Protein AF-A0A2N8LDY4-F1 (afdb_monomer_lite)

pLDDT: mean 73.06, std 9.79, range [47.81, 89.75]

Structure (mmCIF, N/CA/C/O backbone):
data_AF-A0A2N8LDY4-F1
#
_entry.id   AF-A0A2N8LDY4-F1
#
loop_
_atom_site.group_PDB
_atom_site.id
_atom_site.type_symbol
_atom_site.label_atom_id
_atom_site.label_alt_id
_atom_site.label_comp_id
_atom_site.label_asym_id
_atom_site.label_entity_id
_atom_site.label_seq_id
_atom_site.pdbx_PDB_ins_code
_atom_site.Cartn_x
_atom_site.Cartn_y
_atom_site.Cartn_z
_atom_site.occupancy
_atom_site.B_iso_or_equiv
_atom_site.auth_seq_id
_atom_site.auth_comp_id
_atom_site.auth_asym_id
_atom_site.auth_atom_id
_atom_site.pdbx_PDB_model_num
ATOM 1 N N . MET A 1 1 ? -6.573 -12.716 5.621 1.00 52.84 1 MET A N 1
ATOM 2 C CA . MET A 1 1 ? -7.719 -12.191 4.839 1.00 52.84 1 MET A CA 1
ATOM 3 C C . MET A 1 1 ? -8.103 -13.193 3.757 1.00 52.84 1 MET A C 1
ATOM 5 O O . MET A 1 1 ? -7.219 -13.572 2.995 1.00 52.84 1 MET A O 1
ATOM 9 N N . LYS A 1 2 ? -9.384 -13.579 3.637 1.00 53.88 2 LYS A N 1
ATOM 10 C CA . LYS A 1 2 ? -9.879 -14.455 2.546 1.00 53.88 2 LYS A CA 1
ATOM 11 C C . LYS A 1 2 ? -9.610 -13.890 1.134 1.00 53.88 2 LYS A C 1
ATOM 13 O O . LYS A 1 2 ? -9.508 -14.658 0.188 1.00 53.88 2 LYS A O 1
ATOM 18 N N . ASN A 1 3 ? -9.398 -12.574 1.006 1.00 62.91 3 ASN A N 1
ATOM 19 C CA . ASN A 1 3 ? -9.198 -11.884 -0.277 1.00 62.91 3 ASN A CA 1
ATOM 20 C C . ASN A 1 3 ? -7.736 -11.504 -0.595 1.00 62.91 3 ASN A C 1
ATOM 22 O O . ASN A 1 3 ? -7.489 -10.897 -1.632 1.00 62.91 3 ASN A O 1
ATOM 26 N N . ARG A 1 4 ? -6.752 -11.879 0.243 1.00 65.69 4 ARG A N 1
ATOM 27 C CA . ARG A 1 4 ? -5.324 -11.530 0.046 1.00 65.69 4 ARG A CA 1
ATOM 28 C C . ARG A 1 4 ? -4.807 -11.941 -1.334 1.00 65.69 4 ARG A C 1
ATOM 30 O O . ARG A 1 4 ? -4.294 -11.111 -2.074 1.00 65.69 4 ARG A O 1
ATOM 37 N N . ASN A 1 5 ? -4.989 -13.210 -1.686 1.00 69.12 5 ASN A N 1
ATOM 38 C CA . ASN A 1 5 ? -4.496 -13.743 -2.955 1.00 69.12 5 ASN A CA 1
ATOM 39 C C . ASN A 1 5 ? -5.272 -13.177 -4.151 1.00 69.12 5 ASN A C 1
ATOM 41 O O . ASN A 1 5 ? -4.693 -13.018 -5.217 1.00 69.12 5 ASN A O 1
ATOM 45 N N . LYS A 1 6 ? -6.551 -12.809 -3.975 1.00 70.38 6 LYS A N 1
ATOM 46 C CA . LYS A 1 6 ? -7.321 -12.119 -5.019 1.00 70.38 6 LYS A CA 1
ATOM 47 C C . LYS A 1 6 ? -6.723 -10.747 -5.324 1.00 70.38 6 LYS A C 1
ATOM 49 O O . LYS A 1 6 ? -6.458 -10.476 -6.484 1.00 70.38 6 LYS A O 1
ATOM 54 N N . ILE A 1 7 ? -6.438 -9.933 -4.303 1.00 67.88 7 ILE A N 1
ATOM 55 C CA . ILE A 1 7 ? -5.854 -8.592 -4.486 1.00 67.88 7 ILE A CA 1
ATOM 56 C C . ILE A 1 7 ? -4.476 -8.681 -5.153 1.00 67.88 7 ILE A C 1
ATOM 58 O O . ILE A 1 7 ? -4.234 -7.980 -6.129 1.00 67.88 7 ILE A O 1
ATOM 62 N N . ILE A 1 8 ? -3.599 -9.578 -4.687 1.00 69.75 8 ILE A N 1
ATOM 63 C CA . ILE A 1 8 ? -2.269 -9.775 -5.295 1.00 69.75 8 ILE A CA 1
ATOM 64 C C . ILE A 1 8 ? -2.402 -10.208 -6.761 1.00 69.75 8 ILE A C 1
ATOM 66 O O . ILE A 1 8 ? -1.724 -9.656 -7.624 1.00 69.75 8 ILE A O 1
ATOM 70 N N . ASN A 1 9 ? -3.293 -11.159 -7.055 1.00 73.44 9 ASN A N 1
ATOM 71 C CA . ASN A 1 9 ? -3.494 -11.647 -8.418 1.00 73.44 9 ASN A CA 1
ATOM 72 C C . ASN A 1 9 ? -4.103 -10.581 -9.337 1.00 73.44 9 ASN A C 1
ATOM 74 O O . ASN A 1 9 ? -3.723 -10.510 -10.501 1.00 73.44 9 ASN A O 1
ATOM 78 N N . LEU A 1 10 ? -5.010 -9.739 -8.834 1.00 71.69 10 LEU A N 1
ATOM 79 C CA . LEU A 1 10 ? -5.578 -8.620 -9.590 1.00 71.69 10 LEU A CA 1
ATOM 80 C C . LEU A 1 10 ? -4.544 -7.541 -9.873 1.00 71.69 10 LEU A C 1
ATOM 82 O O . LEU A 1 10 ? -4.398 -7.147 -11.022 1.00 71.69 10 LEU A O 1
ATOM 86 N N . VAL A 1 11 ? -3.760 -7.130 -8.875 1.00 67.81 11 VAL A N 1
ATOM 87 C CA . VAL A 1 11 ? -2.641 -6.203 -9.098 1.00 67.81 11 VAL A CA 1
ATOM 88 C C . VAL A 1 11 ? -1.657 -6.795 -10.112 1.00 67.81 11 VAL A C 1
ATOM 90 O O . VAL A 1 11 ? -1.235 -6.112 -11.041 1.00 67.81 11 VAL A O 1
ATOM 93 N N . GLY A 1 12 ? -1.344 -8.087 -9.995 1.00 71.00 12 GLY A N 1
ATOM 94 C CA . GLY A 1 12 ? -0.457 -8.782 -10.928 1.00 71.00 12 GLY A CA 1
ATOM 95 C C . GLY A 1 12 ? -0.981 -8.825 -12.357 1.00 71.00 12 GLY A C 1
ATOM 96 O O . GLY A 1 12 ? -0.198 -8.686 -13.293 1.00 71.00 12 GLY A O 1
ATOM 97 N N . ARG A 1 13 ? -2.296 -8.992 -12.520 1.00 72.56 13 ARG A N 1
ATOM 98 C CA . ARG A 1 13 ? -2.955 -9.091 -13.824 1.00 72.56 13 ARG A CA 1
ATOM 99 C C . ARG A 1 13 ? -3.224 -7.730 -14.467 1.00 72.56 13 ARG A C 1
ATOM 101 O O . ARG A 1 13 ? -3.113 -7.625 -15.682 1.00 72.56 13 ARG A O 1
ATOM 108 N N . SER A 1 14 ? -3.580 -6.721 -13.676 1.00 66.88 14 SER A N 1
ATOM 109 C CA . SER A 1 14 ? -3.984 -5.397 -14.168 1.00 66.88 14 SER A CA 1
ATOM 110 C C . SER A 1 14 ? -2.827 -4.401 -14.254 1.00 66.88 14 SER A C 1
ATOM 112 O O . SER A 1 14 ? -2.888 -3.480 -15.059 1.00 66.88 14 SER A O 1
ATOM 114 N N . ILE A 1 15 ? -1.790 -4.555 -13.424 1.00 69.88 15 ILE A N 1
ATOM 115 C CA . ILE A 1 15 ? -0.697 -3.574 -13.288 1.00 69.88 15 ILE A CA 1
ATOM 116 C C . ILE A 1 15 ? 0.656 -4.209 -13.604 1.00 69.88 15 ILE A C 1
ATOM 118 O O . ILE A 1 15 ? 1.480 -3.603 -14.283 1.00 69.88 15 ILE A O 1
ATOM 122 N N . GLY A 1 16 ? 0.886 -5.437 -13.140 1.00 71.88 16 GLY A N 1
ATOM 123 C CA . GLY A 1 16 ? 2.086 -6.202 -13.465 1.00 71.88 16 GLY A CA 1
ATOM 124 C C . GLY A 1 16 ? 2.718 -6.893 -12.262 1.00 71.88 16 GLY A C 1
ATOM 125 O O . GLY A 1 16 ? 2.362 -6.674 -11.100 1.00 71.88 16 GLY A O 1
ATOM 126 N N . LYS A 1 17 ? 3.686 -7.763 -12.553 1.00 74.12 17 LYS A N 1
ATOM 127 C CA . LYS A 1 17 ? 4.282 -8.681 -11.573 1.00 74.12 17 LYS A CA 1
ATOM 128 C C . LYS A 1 17 ? 5.029 -7.950 -10.448 1.00 74.12 17 LYS A C 1
ATOM 130 O O . LYS A 1 17 ? 4.871 -8.323 -9.289 1.00 74.12 17 LYS A O 1
ATOM 135 N N . ASP A 1 18 ? 5.745 -6.871 -10.758 1.00 71.12 18 ASP A N 1
ATOM 136 C CA . ASP A 1 18 ? 6.493 -6.080 -9.764 1.00 71.12 18 ASP A CA 1
ATOM 137 C C . ASP A 1 18 ? 5.570 -5.334 -8.793 1.00 71.12 18 ASP A C 1
ATOM 139 O O . ASP A 1 18 ? 5.847 -5.225 -7.592 1.00 71.12 18 ASP A O 1
ATOM 143 N N . ALA A 1 19 ? 4.413 -4.890 -9.292 1.00 67.62 19 ALA A N 1
ATOM 144 C CA . ALA A 1 19 ? 3.374 -4.295 -8.469 1.00 67.62 19 ALA A CA 1
ATOM 145 C C . ALA A 1 19 ? 2.753 -5.331 -7.527 1.00 67.62 19 ALA A C 1
ATOM 147 O O . ALA A 1 19 ? 2.558 -5.050 -6.344 1.00 67.62 19 ALA A O 1
ATOM 148 N N . ALA A 1 20 ? 2.514 -6.553 -8.009 1.00 72.75 20 ALA A N 1
ATOM 149 C CA . ALA A 1 20 ? 2.001 -7.643 -7.181 1.00 72.75 20 ALA A CA 1
ATOM 150 C C . ALA A 1 20 ? 2.976 -8.057 -6.076 1.00 72.75 20 ALA A C 1
ATOM 152 O O . ALA A 1 20 ? 2.544 -8.313 -4.952 1.00 72.75 20 ALA A O 1
ATOM 153 N N . VAL A 1 21 ? 4.280 -8.092 -6.368 1.00 77.62 21 VAL A N 1
ATOM 154 C CA . VAL A 1 21 ? 5.3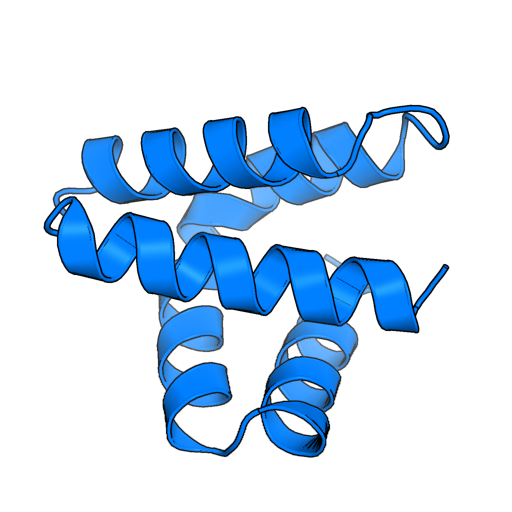24 -8.377 -5.371 1.00 77.62 21 VAL A CA 1
ATOM 155 C C . VAL A 1 21 ? 5.354 -7.279 -4.306 1.00 77.62 21 VAL A C 1
ATOM 157 O O . VAL A 1 21 ? 5.286 -7.579 -3.113 1.00 77.62 21 VAL A O 1
ATOM 160 N N . SER A 1 22 ? 5.361 -6.011 -4.728 1.00 72.94 22 SER A N 1
ATOM 161 C CA . SER A 1 22 ? 5.362 -4.856 -3.818 1.00 72.94 22 SER A CA 1
ATOM 162 C C . SER A 1 22 ? 4.106 -4.809 -2.938 1.00 72.94 22 SER A C 1
ATOM 164 O O . SER A 1 22 ? 4.195 -4.619 -1.724 1.00 72.94 22 SER A O 1
ATOM 166 N N . VAL A 1 23 ? 2.928 -5.054 -3.524 1.00 72.69 23 VAL A N 1
ATOM 167 C CA . VAL A 1 23 ? 1.653 -5.154 -2.794 1.00 72.69 23 VAL A CA 1
ATOM 168 C C . VAL A 1 23 ? 1.643 -6.366 -1.864 1.00 72.69 23 VAL A C 1
ATOM 170 O O . VAL A 1 23 ? 1.173 -6.257 -0.736 1.00 72.69 23 VAL A O 1
ATOM 173 N N . GLY A 1 24 ? 2.195 -7.503 -2.289 1.00 76.00 24 GLY A N 1
ATOM 174 C CA . GLY A 1 24 ? 2.321 -8.712 -1.475 1.00 76.00 24 GLY A CA 1
ATOM 175 C C . GLY A 1 24 ? 3.174 -8.506 -0.221 1.00 76.00 24 GLY A C 1
ATOM 176 O O . GLY A 1 24 ? 2.793 -8.988 0.851 1.00 76.00 24 GLY A O 1
ATOM 177 N N . ALA A 1 25 ? 4.269 -7.749 -0.342 1.00 79.25 25 ALA A N 1
ATOM 178 C CA . ALA A 1 25 ? 5.132 -7.352 0.772 1.00 79.25 25 ALA A CA 1
ATOM 179 C C . ALA A 1 25 ? 4.436 -6.353 1.713 1.00 79.25 25 ALA A C 1
ATOM 181 O O . ALA A 1 25 ? 4.470 -6.509 2.932 1.00 79.25 25 ALA A O 1
ATOM 182 N N . ALA A 1 26 ? 3.726 -5.376 1.146 1.00 76.25 26 ALA A N 1
ATOM 183 C CA . ALA A 1 26 ? 2.929 -4.397 1.883 1.00 76.25 26 ALA A CA 1
ATOM 184 C C . ALA A 1 26 ? 1.684 -4.992 2.565 1.00 76.25 26 ALA A C 1
ATOM 186 O O . ALA A 1 26 ? 1.118 -4.378 3.472 1.00 76.25 26 ALA A O 1
ATOM 187 N N . LEU A 1 27 ? 1.228 -6.174 2.135 1.00 75.12 27 LEU A N 1
ATOM 188 C CA . LEU A 1 27 ? -0.119 -6.654 2.433 1.00 75.12 27 LEU A CA 1
ATOM 189 C C . LEU A 1 27 ? -0.377 -6.904 3.916 1.00 75.12 27 LEU A C 1
ATOM 191 O O . LEU A 1 27 ? -1.501 -6.713 4.373 1.00 75.12 27 LEU A O 1
ATOM 195 N N . ASN A 1 28 ? 0.642 -7.309 4.672 1.00 76.50 28 ASN A N 1
ATOM 196 C CA . ASN A 1 28 ? 0.518 -7.485 6.119 1.00 76.50 28 ASN A CA 1
ATOM 197 C C . ASN A 1 28 ? 0.287 -6.141 6.822 1.00 76.50 28 ASN A C 1
ATOM 199 O O . ASN A 1 28 ? -0.577 -6.049 7.689 1.00 76.50 28 ASN A O 1
ATOM 203 N N . THR A 1 29 ? 0.980 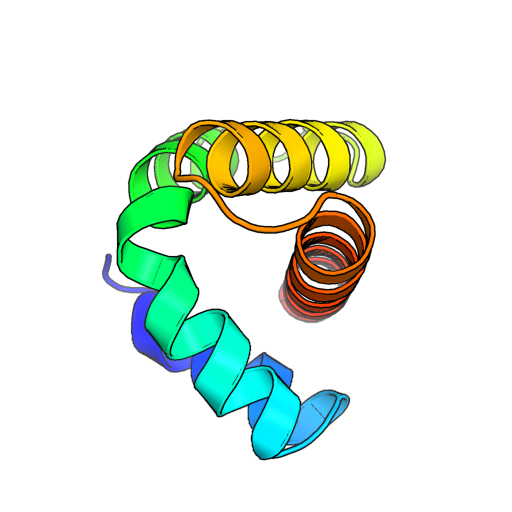-5.091 6.378 1.00 78.38 29 THR A N 1
ATOM 204 C CA . THR A 1 29 ? 0.839 -3.722 6.888 1.00 78.38 29 THR A CA 1
ATOM 205 C C . THR A 1 29 ? -0.526 -3.123 6.555 1.00 78.38 29 THR A C 1
ATOM 207 O O . THR A 1 29 ? -1.138 -2.468 7.394 1.00 78.38 29 THR A O 1
ATOM 210 N N . ILE A 1 30 ? -1.036 -3.362 5.343 1.00 74.50 30 ILE A N 1
ATOM 211 C CA . ILE A 1 30 ? -2.293 -2.754 4.869 1.00 74.50 30 ILE A CA 1
ATOM 212 C C . ILE A 1 30 ? -3.524 -3.630 5.146 1.00 74.50 30 ILE A C 1
ATOM 214 O O . ILE A 1 30 ? -4.647 -3.149 5.028 1.00 74.50 30 ILE A O 1
ATOM 218 N N . SER A 1 31 ? -3.350 -4.893 5.556 1.00 75.06 31 SER A N 1
ATOM 219 C CA . SER A 1 31 ? -4.451 -5.810 5.902 1.00 75.06 31 SER A CA 1
ATOM 220 C C . SER A 1 31 ? -5.437 -5.246 6.935 1.00 75.06 31 SER A C 1
ATOM 222 O O . SER A 1 31 ? -6.639 -5.417 6.732 1.00 75.06 31 SER A O 1
ATOM 224 N N . PRO A 1 32 ? -5.009 -4.565 8.020 1.00 76.25 32 PRO A N 1
ATOM 225 C CA . PRO A 1 32 ? -5.933 -3.957 8.978 1.00 76.25 32 PRO A CA 1
ATOM 226 C C . PRO A 1 32 ? -6.782 -2.855 8.342 1.00 76.25 32 PRO A C 1
ATOM 228 O O . PRO A 1 32 ? -7.972 -2.752 8.632 1.00 76.25 32 PRO A O 1
ATOM 231 N N . VAL A 1 33 ? -6.178 -2.060 7.453 1.00 74.31 33 VAL A N 1
ATOM 232 C CA . VAL A 1 33 ? -6.867 -1.007 6.699 1.00 74.31 33 VAL A CA 1
ATOM 233 C C . VAL A 1 33 ? -7.873 -1.649 5.750 1.00 74.31 33 VAL A C 1
ATOM 235 O O . VAL A 1 33 ? -9.059 -1.374 5.850 1.00 74.31 33 VAL A O 1
ATOM 238 N N . LEU A 1 34 ? -7.447 -2.598 4.917 1.00 70.75 34 LEU A N 1
ATOM 239 C CA . LEU A 1 34 ? -8.326 -3.286 3.969 1.00 70.75 34 LEU A CA 1
ATOM 240 C C . LEU A 1 34 ? -9.470 -4.052 4.645 1.00 70.75 34 LEU A C 1
ATOM 242 O O . LEU A 1 34 ? -10.583 -4.043 4.134 1.00 70.75 34 LEU A O 1
ATOM 246 N N . ASN A 1 35 ? -9.236 -4.689 5.796 1.00 71.69 35 ASN A N 1
ATOM 247 C CA . AS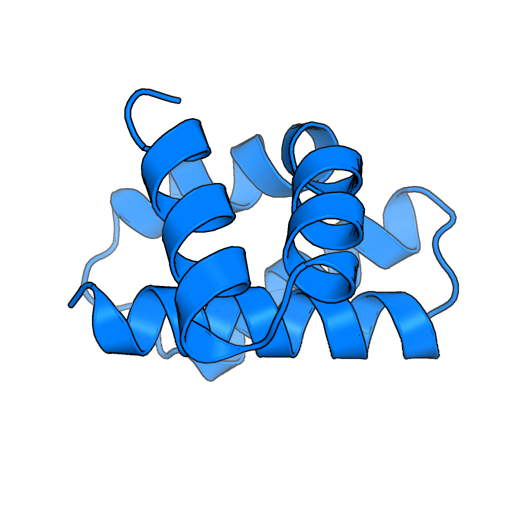N A 1 35 ? -10.302 -5.347 6.557 1.00 71.69 35 ASN A CA 1
ATOM 248 C C . ASN A 1 35 ? -11.329 -4.348 7.085 1.00 71.69 35 ASN A C 1
ATOM 250 O O . ASN A 1 35 ? -12.518 -4.645 7.037 1.00 71.69 35 ASN A O 1
ATOM 254 N N . LYS A 1 36 ? -10.884 -3.178 7.564 1.00 66.19 36 LYS A N 1
ATOM 255 C CA . LYS A 1 36 ? -11.802 -2.103 7.948 1.00 66.19 36 LYS A CA 1
ATOM 256 C C . LYS A 1 36 ? -12.577 -1.613 6.733 1.00 66.19 36 LYS A C 1
ATOM 258 O O . LYS A 1 36 ? -13.777 -1.447 6.840 1.00 66.19 36 LYS A O 1
ATOM 263 N N . LEU A 1 37 ? -11.933 -1.444 5.582 1.00 62.72 37 LEU A N 1
ATOM 264 C CA . LEU A 1 37 ? -12.567 -0.938 4.362 1.00 62.72 37 LEU A CA 1
ATOM 265 C C . LEU A 1 37 ? -13.589 -1.908 3.749 1.00 62.72 37 LEU A C 1
ATOM 267 O O . LEU A 1 37 ? -14.633 -1.462 3.294 1.00 62.72 37 LEU A O 1
ATOM 271 N N . LEU A 1 38 ? -13.342 -3.224 3.785 1.00 56.62 38 LEU A N 1
ATOM 272 C CA . LEU A 1 38 ? -14.271 -4.243 3.264 1.00 56.62 38 LEU A CA 1
ATOM 273 C C . LEU A 1 38 ? -15.639 -4.244 3.968 1.00 56.62 38 LEU A C 1
ATOM 275 O O . LEU A 1 38 ? -16.605 -4.757 3.410 1.00 56.62 38 LEU A O 1
ATOM 279 N N . THR A 1 39 ? -15.724 -3.688 5.178 1.00 54.09 39 THR A N 1
ATOM 280 C CA . THR A 1 39 ? -16.980 -3.532 5.926 1.00 54.09 39 THR A CA 1
ATOM 281 C C . THR A 1 39 ? -17.769 -2.264 5.586 1.00 54.09 39 THR A C 1
ATOM 283 O O . THR A 1 39 ? -18.927 -2.182 5.977 1.00 54.09 39 THR A O 1
ATOM 286 N N . TRP A 1 40 ? -17.204 -1.308 4.837 1.00 47.81 40 TRP A N 1
ATOM 287 C CA . TRP A 1 40 ? -17.886 -0.063 4.456 1.00 47.81 40 TRP A CA 1
ATOM 288 C C . TRP A 1 40 ? -17.906 0.057 2.931 1.00 47.81 40 TRP A C 1
ATOM 290 O O . TRP A 1 40 ? -16.999 0.636 2.335 1.00 47.81 40 TRP A O 1
ATOM 300 N N . GLN A 1 41 ? -18.943 -0.502 2.300 1.00 47.91 41 GLN A N 1
ATOM 301 C CA . GLN A 1 41 ? -19.153 -0.456 0.842 1.00 47.91 41 GLN A CA 1
ATOM 302 C C . GLN A 1 41 ? -19.235 0.974 0.262 1.00 47.91 41 GLN A C 1
ATOM 304 O O . GLN A 1 41 ? -19.151 1.129 -0.949 1.00 47.91 41 GLN A O 1
ATOM 309 N N . ASP A 1 42 ? -19.299 2.010 1.106 1.00 52.72 42 ASP A N 1
ATOM 310 C CA . ASP A 1 42 ? -19.434 3.419 0.710 1.00 52.72 42 ASP A CA 1
ATOM 311 C C . ASP A 1 42 ? -18.155 4.264 0.847 1.00 52.72 42 ASP A C 1
ATOM 313 O O . ASP A 1 42 ? -18.180 5.483 0.653 1.00 52.72 42 ASP A O 1
ATOM 317 N N . LEU A 1 43 ? -17.010 3.676 1.215 1.00 58.56 43 LEU A N 1
ATOM 318 C CA . LEU A 1 43 ? -15.789 4.474 1.353 1.00 58.56 43 LEU A CA 1
ATOM 319 C C . LEU A 1 43 ? -15.248 4.887 -0.019 1.00 58.56 43 LEU A C 1
ATOM 321 O O . LEU A 1 43 ? -14.695 4.077 -0.759 1.00 58.56 43 LEU A O 1
ATOM 325 N N . ALA A 1 44 ? -15.350 6.187 -0.314 1.00 66.69 44 ALA A N 1
ATOM 326 C CA . ALA A 1 44 ? -14.776 6.800 -1.505 1.00 66.69 44 ALA A CA 1
ATOM 327 C C . ALA A 1 44 ? -13.316 6.354 -1.708 1.00 66.69 44 ALA A C 1
ATOM 329 O O . ALA A 1 44 ? -12.482 6.461 -0.802 1.00 66.69 44 ALA A O 1
ATOM 330 N N . TYR A 1 45 ? -12.992 5.895 -2.919 1.00 64.25 45 TYR A N 1
ATOM 331 C CA . TYR A 1 45 ? -11.687 5.334 -3.289 1.00 64.25 45 TYR A CA 1
ATOM 332 C C . TYR A 1 45 ? -10.481 6.231 -2.932 1.00 64.25 45 TYR A C 1
ATOM 334 O O . TYR A 1 45 ? -9.387 5.733 -2.656 1.00 64.25 45 TYR A O 1
ATOM 342 N N . GLY A 1 46 ? -10.675 7.553 -2.863 1.00 64.56 46 GLY A N 1
ATOM 343 C CA . GLY A 1 46 ? -9.658 8.502 -2.391 1.00 64.56 46 GLY A CA 1
ATOM 344 C C . GLY A 1 46 ? -9.300 8.341 -0.906 1.00 64.56 46 GLY A C 1
ATOM 345 O O . GLY A 1 46 ? -8.124 8.395 -0.544 1.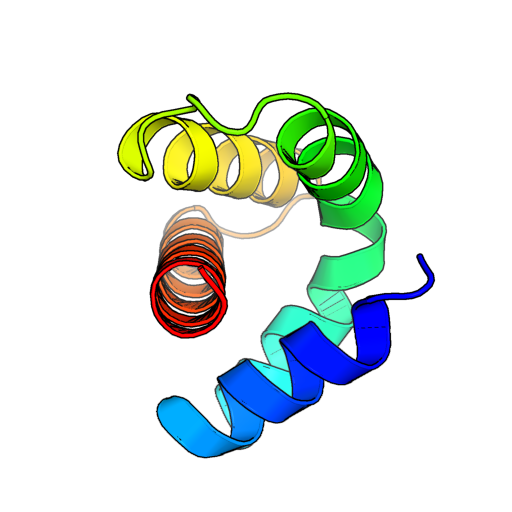00 64.56 46 GLY A O 1
ATOM 346 N N . THR A 1 47 ? -10.282 8.058 -0.046 1.00 74.50 47 THR A N 1
ATOM 347 C CA . THR A 1 47 ? -10.067 7.807 1.389 1.00 74.50 47 THR A CA 1
ATOM 348 C C . THR A 1 47 ? -9.300 6.505 1.607 1.00 74.50 47 THR A C 1
ATOM 350 O O . THR A 1 47 ? -8.395 6.446 2.441 1.00 74.50 47 THR A O 1
ATOM 353 N N . VAL A 1 48 ? -9.598 5.480 0.802 1.00 72.50 48 VAL A N 1
ATOM 354 C CA . VAL A 1 48 ? -8.878 4.197 0.792 1.00 72.50 48 VAL A CA 1
ATOM 355 C C . VAL A 1 48 ? -7.402 4.402 0.461 1.00 72.50 48 VAL A C 1
ATOM 357 O O . VAL A 1 48 ? -6.523 3.966 1.209 1.00 72.50 48 VAL A O 1
ATOM 360 N N . GLN A 1 49 ? -7.122 5.121 -0.627 1.00 80.69 49 GLN A N 1
ATOM 361 C CA . GLN A 1 49 ? -5.757 5.427 -1.045 1.00 80.69 49 GLN A CA 1
ATOM 362 C C . GLN A 1 49 ? -4.997 6.205 0.044 1.00 80.69 49 GLN A C 1
ATOM 364 O O . GLN A 1 49 ? -3.841 5.885 0.331 1.00 80.69 49 GLN A O 1
ATOM 369 N N . GLY A 1 50 ? -5.641 7.180 0.695 1.00 83.06 50 GLY A N 1
ATOM 370 C CA . GLY A 1 50 ? -5.045 7.950 1.792 1.00 83.06 50 GLY A CA 1
ATOM 371 C C . GLY A 1 50 ? -4.686 7.092 3.010 1.00 83.06 50 GLY A C 1
ATOM 372 O O . GLY A 1 50 ? -3.567 7.173 3.519 1.00 83.06 50 GLY A O 1
ATOM 373 N N . GLN A 1 51 ? -5.591 6.211 3.446 1.00 82.88 51 GLN A N 1
ATOM 374 C CA . GLN A 1 51 ? -5.345 5.331 4.594 1.00 82.88 51 GLN A CA 1
ATOM 375 C C . GLN A 1 51 ? -4.244 4.299 4.319 1.00 82.88 51 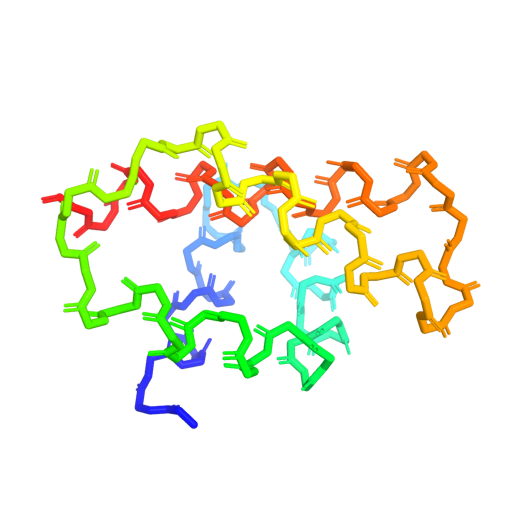GLN A C 1
ATOM 377 O O . GLN A 1 51 ? -3.397 4.061 5.181 1.00 82.88 51 GLN A O 1
ATOM 382 N N . ILE A 1 52 ? -4.216 3.722 3.113 1.00 82.69 52 ILE A N 1
ATOM 383 C CA . ILE A 1 52 ? -3.156 2.792 2.699 1.00 82.69 52 ILE A CA 1
ATOM 384 C C . ILE A 1 52 ? -1.809 3.518 2.629 1.00 82.69 52 ILE A C 1
ATOM 386 O O . ILE A 1 52 ? -0.816 3.011 3.148 1.00 82.69 52 ILE A O 1
ATOM 390 N N . THR A 1 53 ? -1.779 4.724 2.053 1.00 87.50 53 THR A N 1
ATOM 391 C CA . THR A 1 53 ? -0.561 5.548 1.977 1.00 87.50 53 THR A CA 1
ATOM 392 C C 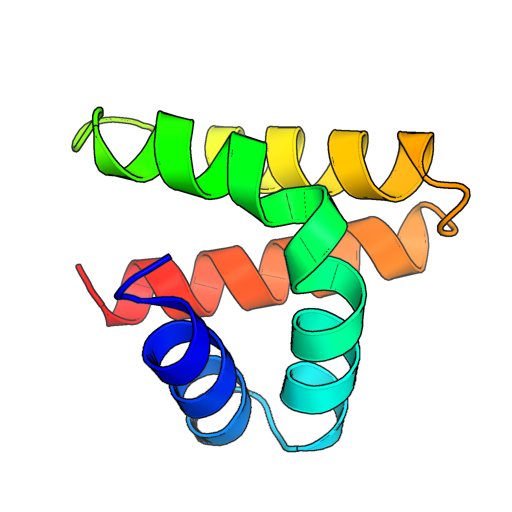. THR A 1 53 ? 0.001 5.817 3.373 1.00 87.50 53 THR A C 1
ATOM 394 O O . THR A 1 53 ? 1.182 5.577 3.613 1.00 87.50 53 THR A O 1
ATOM 397 N N . ASN A 1 54 ? -0.844 6.252 4.312 1.00 86.56 54 ASN A N 1
ATOM 398 C CA . ASN A 1 54 ? -0.420 6.548 5.681 1.00 86.56 54 ASN A CA 1
ATOM 399 C C . ASN A 1 54 ? 0.081 5.300 6.419 1.00 86.56 54 ASN A C 1
ATOM 401 O O . ASN A 1 54 ? 1.103 5.364 7.095 1.00 86.56 54 ASN A O 1
ATOM 405 N N . ALA A 1 55 ? -0.588 4.153 6.264 1.00 82.69 55 ALA A N 1
ATOM 406 C CA . ALA A 1 55 ? -0.147 2.900 6.880 1.00 82.69 55 ALA A CA 1
ATOM 407 C C . ALA A 1 55 ? 1.240 2.462 6.381 1.00 82.69 55 ALA A C 1
ATOM 409 O O . ALA A 1 55 ? 2.071 2.011 7.169 1.00 82.69 55 ALA A O 1
ATOM 410 N N . LEU A 1 56 ? 1.511 2.636 5.086 1.00 83.31 56 LEU A N 1
ATOM 411 C CA . LEU A 1 56 ? 2.807 2.314 4.494 1.00 83.31 56 LEU A CA 1
ATOM 412 C C . LEU A 1 56 ? 3.903 3.274 4.962 1.00 83.31 56 LEU A C 1
ATOM 414 O O . LEU A 1 56 ? 4.970 2.812 5.366 1.00 83.31 56 LEU A O 1
ATOM 418 N N . ILE A 1 57 ? 3.628 4.580 4.993 1.00 88.06 57 ILE A N 1
ATOM 419 C CA . ILE A 1 57 ? 4.570 5.577 5.525 1.00 88.06 57 ILE A CA 1
ATOM 420 C C . ILE A 1 57 ? 4.910 5.272 6.987 1.00 88.06 57 ILE A C 1
ATOM 422 O O . ILE A 1 57 ? 6.084 5.212 7.344 1.00 88.06 57 ILE A O 1
ATOM 426 N N . ASN A 1 58 ? 3.902 4.985 7.815 1.00 84.69 58 ASN A N 1
ATOM 427 C CA . ASN A 1 58 ? 4.098 4.655 9.229 1.00 84.69 58 ASN A CA 1
ATOM 428 C C . ASN A 1 58 ? 4.901 3.361 9.441 1.00 84.69 58 ASN A C 1
ATOM 430 O O . ASN A 1 58 ? 5.500 3.185 10.497 1.00 84.69 58 ASN A O 1
ATOM 434 N N . SER A 1 59 ? 4.946 2.467 8.447 1.00 79.31 59 SER A N 1
ATOM 435 C CA . SER A 1 59 ? 5.798 1.268 8.471 1.00 79.31 59 SER A CA 1
ATOM 436 C C . SER A 1 59 ? 7.252 1.518 8.048 1.00 79.31 59 SER A C 1
ATOM 438 O O . SER A 1 59 ? 8.040 0.578 7.994 1.00 79.31 59 SER A O 1
ATOM 440 N N . GLY A 1 60 ? 7.613 2.768 7.740 1.00 82.25 60 GLY A N 1
ATOM 441 C CA . GLY A 1 60 ? 8.949 3.155 7.281 1.00 82.25 60 GLY A CA 1
ATOM 442 C C . GLY A 1 60 ? 9.123 3.137 5.759 1.00 82.25 60 GLY A C 1
ATOM 443 O O . GLY A 1 60 ? 10.238 3.313 5.272 1.00 82.25 60 GLY A O 1
ATOM 444 N N . MET A 1 61 ? 8.050 2.942 4.982 1.00 83.69 61 MET A N 1
ATOM 445 C CA . MET A 1 61 ? 8.127 3.009 3.521 1.00 83.69 61 MET A CA 1
ATOM 446 C C . MET A 1 61 ? 8.255 4.470 3.052 1.00 83.69 61 MET A C 1
ATOM 448 O O . MET A 1 61 ? 7.495 5.326 3.514 1.00 83.69 61 MET A O 1
ATOM 452 N N . PRO A 1 62 ? 9.134 4.778 2.079 1.00 89.75 62 PRO A N 1
ATOM 453 C CA . PRO A 1 62 ? 9.206 6.110 1.487 1.00 89.75 62 PRO A CA 1
ATOM 454 C C . PRO A 1 62 ? 7.853 6.567 0.929 1.00 89.75 62 PRO A C 1
ATOM 456 O O . PRO A 1 62 ? 7.162 5.802 0.254 1.00 89.75 62 PRO A O 1
ATOM 459 N N . ALA A 1 63 ? 7.492 7.834 1.153 1.00 84.00 63 ALA A N 1
ATOM 460 C CA . ALA A 1 63 ? 6.176 8.367 0.792 1.00 84.00 63 ALA A CA 1
ATOM 461 C C . ALA A 1 63 ? 5.833 8.217 -0.703 1.00 84.00 63 ALA A C 1
ATOM 463 O O . ALA A 1 63 ? 4.682 7.956 -1.050 1.00 84.00 63 ALA A O 1
ATOM 464 N N . THR A 1 64 ? 6.817 8.347 -1.596 1.00 86.56 64 THR A N 1
ATOM 465 C CA . THR A 1 64 ? 6.632 8.152 -3.045 1.00 86.56 64 THR A CA 1
ATOM 466 C C . THR A 1 64 ? 6.256 6.706 -3.377 1.00 86.56 64 THR A C 1
ATOM 468 O O . THR A 1 64 ? 5.296 6.460 -4.112 1.00 86.56 64 THR A O 1
ATOM 471 N N . THR A 1 65 ? 6.950 5.741 -2.772 1.00 82.38 65 THR A N 1
ATOM 472 C CA . THR A 1 65 ? 6.659 4.309 -2.923 1.00 82.38 65 THR A CA 1
ATOM 473 C C . THR A 1 65 ? 5.309 3.961 -2.300 1.00 82.38 65 THR A C 1
ATOM 475 O O . THR A 1 65 ? 4.491 3.303 -2.937 1.00 82.38 65 THR A O 1
ATOM 478 N N . ALA A 1 66 ? 5.023 4.481 -1.104 1.00 83.69 66 ALA A N 1
ATOM 479 C CA . ALA A 1 66 ? 3.756 4.281 -0.407 1.00 83.69 66 ALA A CA 1
ATOM 480 C C . ALA A 1 66 ? 2.550 4.759 -1.231 1.00 83.69 66 ALA A C 1
ATOM 482 O O . ALA A 1 66 ? 1.569 4.028 -1.366 1.00 83.69 66 ALA A O 1
ATOM 483 N N . ARG A 1 67 ? 2.637 5.952 -1.838 1.00 85.75 67 ARG A N 1
ATOM 484 C CA . ARG A 1 67 ? 1.590 6.483 -2.730 1.00 85.75 67 ARG A CA 1
ATOM 485 C C . ARG A 1 67 ? 1.388 5.615 -3.968 1.00 85.75 67 ARG A C 1
ATOM 487 O O . ARG A 1 67 ? 0.249 5.397 -4.372 1.00 85.75 67 ARG A O 1
ATOM 494 N N . THR A 1 68 ? 2.478 5.111 -4.543 1.00 85.12 68 THR A N 1
ATOM 495 C CA . THR A 1 68 ? 2.441 4.240 -5.727 1.00 85.12 68 THR A CA 1
ATOM 496 C C . THR A 1 68 ? 1.746 2.915 -5.409 1.00 85.12 68 THR A C 1
ATOM 498 O O . THR A 1 68 ? 0.809 2.521 -6.099 1.00 85.12 68 THR A O 1
ATOM 501 N N . VAL A 1 69 ? 2.122 2.271 -4.300 1.00 80.31 69 VAL A N 1
ATOM 502 C CA . VAL A 1 69 ? 1.481 1.032 -3.833 1.00 80.31 69 VAL A CA 1
ATOM 503 C C . VAL A 1 69 ? 0.007 1.270 -3.489 1.00 80.31 69 VAL A C 1
ATOM 505 O O . VAL A 1 69 ? -0.848 0.468 -3.862 1.00 80.31 69 VAL A O 1
ATOM 508 N N . ALA A 1 70 ? -0.324 2.382 -2.828 1.00 83.25 70 ALA A N 1
ATOM 509 C CA . ALA A 1 70 ? -1.707 2.725 -2.501 1.00 83.25 70 ALA A CA 1
ATOM 510 C C . ALA A 1 70 ? -2.578 2.950 -3.746 1.00 83.25 70 ALA A C 1
ATOM 512 O O . ALA A 1 70 ? -3.729 2.513 -3.771 1.00 83.25 70 ALA A O 1
ATOM 513 N N . LEU A 1 71 ? -2.029 3.588 -4.786 1.00 83.81 71 LEU A N 1
ATOM 514 C CA . LEU A 1 71 ? -2.699 3.755 -6.075 1.00 83.81 71 LEU A CA 1
ATOM 515 C C . LEU A 1 71 ? -2.995 2.398 -6.724 1.00 83.81 71 LEU A C 1
ATOM 517 O O . LEU A 1 71 ? -4.111 2.165 -7.179 1.00 83.81 71 LEU A O 1
ATOM 521 N N . TRP A 1 72 ? -2.027 1.481 -6.720 1.00 81.19 72 TRP A N 1
ATOM 522 C CA . TRP A 1 72 ? -2.207 0.142 -7.281 1.00 81.19 72 TRP A CA 1
ATOM 523 C C . TRP A 1 72 ? -3.282 -0.666 -6.558 1.00 81.19 72 TRP A C 1
ATOM 525 O O . TRP A 1 72 ? -4.088 -1.338 -7.200 1.00 81.19 72 TRP A O 1
ATOM 535 N N . VAL A 1 73 ? -3.336 -0.570 -5.228 1.00 77.06 73 VAL A N 1
ATOM 536 C CA . VAL A 1 73 ? -4.379 -1.238 -4.439 1.00 77.06 73 VAL A CA 1
ATOM 537 C C . VAL A 1 73 ? -5.751 -0.617 -4.698 1.00 77.06 73 VAL A C 1
ATOM 539 O O . VAL A 1 73 ? -6.721 -1.356 -4.839 1.00 77.06 73 VAL A O 1
ATOM 542 N N . ARG A 1 74 ? -5.844 0.714 -4.815 1.00 80.12 74 ARG A N 1
ATOM 543 C CA . ARG A 1 74 ? -7.088 1.400 -5.191 1.00 80.12 74 ARG A CA 1
ATOM 544 C C . ARG A 1 74 ? -7.603 0.915 -6.548 1.00 80.12 74 ARG A C 1
ATOM 546 O O . ARG A 1 74 ? -8.757 0.514 -6.631 1.00 80.12 74 ARG A O 1
ATOM 553 N N . LEU A 1 75 ? -6.753 0.917 -7.576 1.00 75.62 75 LEU A N 1
ATOM 554 C CA . LEU A 1 75 ? -7.123 0.451 -8.917 1.00 75.62 75 LEU A CA 1
ATOM 555 C C . LEU A 1 75 ? -7.593 -1.008 -8.881 1.00 75.62 75 LEU A C 1
ATOM 557 O O . LEU A 1 75 ? -8.616 -1.342 -9.461 1.00 75.62 75 LEU A O 1
ATOM 561 N N . ALA A 1 76 ? -6.904 -1.873 -8.134 1.00 72.38 76 ALA A N 1
ATOM 562 C CA . ALA A 1 76 ? -7.333 -3.260 -7.979 1.00 72.38 76 ALA A CA 1
ATOM 563 C C . ALA A 1 76 ? -8.687 -3.404 -7.261 1.00 72.38 76 ALA A C 1
ATOM 565 O O . ALA A 1 76 ? -9.413 -4.347 -7.554 1.00 72.38 76 ALA A O 1
ATOM 566 N N . LEU A 1 77 ? -9.033 -2.505 -6.334 1.00 70.75 77 LEU A N 1
ATOM 567 C CA . LEU A 1 77 ? -10.336 -2.499 -5.660 1.00 70.75 77 LEU A CA 1
ATOM 568 C C . LEU A 1 77 ? -11.456 -1.988 -6.573 1.00 70.75 77 LEU A C 1
ATOM 570 O O . LEU A 1 77 ? -12.519 -2.600 -6.592 1.00 70.75 77 LEU A O 1
ATOM 574 N N . GLU A 1 78 ? -11.206 -0.935 -7.359 1.00 68.75 78 GLU A N 1
ATOM 575 C CA . GLU A 1 78 ? -12.154 -0.421 -8.365 1.00 68.75 78 GLU A CA 1
ATOM 576 C C . GLU A 1 78 ? -12.529 -1.485 -9.409 1.00 68.75 78 GLU A C 1
ATOM 578 O O . GLU A 1 78 ? -13.627 -1.456 -9.943 1.00 68.75 78 GLU A O 1
ATOM 583 N N . TRP A 1 79 ? -11.637 -2.439 -9.689 1.00 67.00 79 TRP A N 1
ATOM 584 C CA . TRP A 1 79 ? -11.870 -3.520 -10.656 1.00 67.00 79 TRP A CA 1
ATOM 585 C C . TRP A 1 79 ? -12.563 -4.754 -10.052 1.00 67.00 79 TRP A C 1
ATOM 587 O O . TRP A 1 79 ? -12.886 -5.693 -10.779 1.00 67.00 79 TRP A O 1
ATOM 597 N N . VAL A 1 80 ? -12.715 -4.802 -8.724 1.00 59.94 80 VAL A N 1
ATOM 598 C CA . VAL A 1 80 ? -13.356 -5.911 -7.988 1.00 59.94 80 VAL A CA 1
ATOM 599 C C . VAL A 1 80 ? -14.768 -5.558 -7.523 1.00 59.94 80 VAL A C 1
ATOM 601 O O . VAL A 1 80 ? -15.541 -6.481 -7.260 1.00 59.94 80 VAL A O 1
ATOM 604 N N . ALA A 1 81 ? -15.067 -4.264 -7.380 1.00 53.81 81 ALA A N 1
ATOM 605 C CA . ALA A 1 81 ? -16.410 -3.743 -7.135 1.00 53.81 81 ALA A CA 1
ATOM 606 C C . ALA A 1 81 ? -17.297 -3.910 -8.378 1.00 53.81 81 ALA A C 1
ATOM 608 O O . ALA A 1 81 ? -18.487 -4.242 -8.183 1.00 53.81 81 ALA A O 1
#

Sequence (81 aa):
MKNRNKIINLVGRSIGKDAAVSVGAALNTISPVLNKLLTWQDLAYGTVQGQITNALINSGMPATTARTVALWVRLALEWVA

Organism: NCBI:txid1765960

Foldseek 3Di:
DVCLVVLLVLLCVPPHNVLSVLLNVLVVQCVVVVVVVVVPPPDDLVVQLVVQLVSCVVVVHPSVSSSVNSVSSSVSVVVVD

Radius of gyration: 11.24 Å; chains: 1; bounding box: 29×23×23 Å

Secondary structure (DSSP, 8-state):
-TTHHHHHHHHHHHT-HHHHHHHHHHHHHHHHHHHHHHT-TT--HHHHHHHHHHHHHHTT--HHHHHHHHHHHHHHHHTT-